Protein AF-R7UW36-F1 (afdb_monomer_lite)

InterPro domains:
  IPR035906 MetI-like superfamily [G3DSA:1.10.3720.10] (1-58)

Organism: Capitella teleta (NCBI:txid283909)

Structure (mmCIF, N/CA/C/O backbone):
data_AF-R7UW36-F1
#
_entry.id   AF-R7UW36-F1
#
loop_
_atom_site.group_PDB
_atom_site.id
_atom_site.type_symbol
_atom_site.label_atom_id
_atom_site.label_alt_id
_atom_site.label_comp_id
_atom_site.label_asym_id
_atom_site.label_entity_id
_atom_site.label_seq_id
_atom_site.pdbx_PDB_ins_code
_atom_site.Cartn_x
_atom_site.Cartn_y
_atom_site.Cartn_z
_atom_site.occupancy
_atom_site.B_iso_or_equiv
_atom_site.auth_seq_id
_atom_site.auth_comp_id
_atom_site.auth_asym_id
_atom_site.auth_atom_id
_atom_site.pdbx_PDB_model_num
ATOM 1 N N . MET A 1 1 ? 11.103 -22.798 -7.023 1.00 48.84 1 MET A N 1
ATOM 2 C CA . MET A 1 1 ? 10.598 -21.568 -7.667 1.00 48.84 1 MET A CA 1
ATOM 3 C C . MET A 1 1 ? 9.109 -21.769 -7.893 1.00 48.84 1 MET A C 1
ATOM 5 O O . MET A 1 1 ? 8.747 -22.712 -8.587 1.00 48.8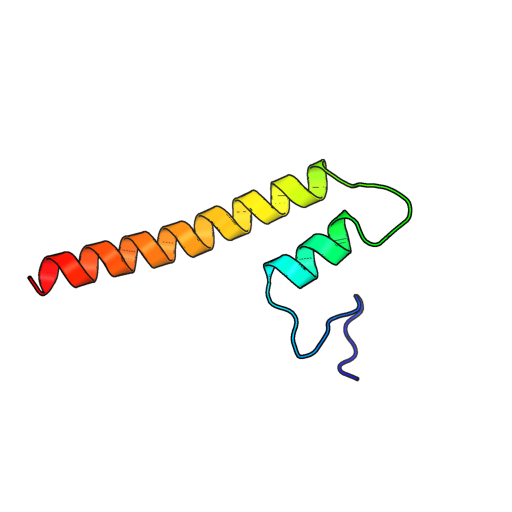4 1 MET A O 1
ATOM 9 N N . LEU A 1 2 ? 8.250 -20.992 -7.228 1.00 54.75 2 LEU A N 1
ATOM 10 C CA . LEU A 1 2 ? 6.824 -20.961 -7.574 1.00 54.75 2 LEU A CA 1
ATOM 11 C C . LEU A 1 2 ? 6.741 -20.480 -9.029 1.00 54.75 2 LEU A C 1
ATOM 13 O O . LEU A 1 2 ? 7.321 -19.446 -9.347 1.00 54.75 2 LEU A O 1
ATOM 17 N N . HIS A 1 3 ? 6.114 -21.258 -9.914 1.00 52.53 3 HIS A N 1
ATOM 18 C CA . HIS A 1 3 ? 5.936 -20.917 -11.329 1.00 52.53 3 HIS A CA 1
ATOM 19 C C . HIS A 1 3 ? 4.942 -19.751 -11.462 1.00 52.53 3 HIS A C 1
ATOM 21 O O . HIS A 1 3 ? 3.792 -19.936 -11.848 1.00 52.53 3 HIS A O 1
ATOM 27 N N . ALA A 1 4 ? 5.364 -18.546 -11.090 1.00 62.47 4 ALA A N 1
ATOM 28 C CA . ALA A 1 4 ? 4.663 -17.324 -11.437 1.00 62.47 4 ALA A CA 1
ATOM 29 C C . ALA A 1 4 ? 5.102 -16.915 -12.849 1.00 62.47 4 ALA A C 1
ATOM 31 O O . ALA A 1 4 ? 6.296 -16.859 -13.142 1.00 62.47 4 ALA A O 1
ATOM 32 N N . THR A 1 5 ? 4.139 -16.632 -13.727 1.00 72.44 5 THR A N 1
ATOM 33 C CA . THR A 1 5 ? 4.391 -16.126 -15.091 1.00 72.44 5 THR A CA 1
ATOM 34 C C . THR A 1 5 ? 5.116 -14.778 -15.089 1.00 72.44 5 THR A C 1
ATOM 36 O O . THR A 1 5 ? 5.715 -14.389 -16.085 1.00 72.44 5 THR A O 1
ATOM 39 N N . THR A 1 6 ? 5.089 -14.081 -13.955 1.00 71.50 6 THR A N 1
ATOM 40 C CA . THR A 1 6 ? 5.814 -12.848 -13.653 1.00 71.50 6 THR A CA 1
ATOM 41 C C . THR A 1 6 ? 6.719 -13.088 -12.438 1.00 71.50 6 THR A C 1
ATOM 43 O O . THR A 1 6 ? 6.242 -13.619 -11.433 1.00 71.50 6 THR A O 1
ATOM 46 N N . PRO A 1 7 ? 8.013 -12.713 -12.473 1.00 77.44 7 PRO A N 1
ATOM 47 C CA . PRO A 1 7 ? 8.935 -12.986 -11.371 1.00 77.44 7 PRO A CA 1
ATOM 48 C C . PRO A 1 7 ? 8.423 -12.388 -10.054 1.00 77.44 7 PRO A C 1
ATOM 50 O O . PRO A 1 7 ? 8.311 -11.166 -9.930 1.00 77.44 7 PRO A O 1
ATOM 53 N N . ALA A 1 8 ? 8.121 -13.238 -9.072 1.00 84.12 8 ALA A N 1
ATOM 54 C CA . ALA A 1 8 ? 7.732 -12.862 -7.714 1.00 84.12 8 ALA A CA 1
ATOM 55 C C . ALA A 1 8 ? 8.756 -13.428 -6.719 1.00 84.12 8 ALA A C 1
ATOM 57 O O . ALA A 1 8 ? 9.084 -14.615 -6.763 1.00 84.12 8 ALA A O 1
ATOM 58 N N . GLY A 1 9 ? 9.292 -12.575 -5.848 1.00 86.00 9 GLY A N 1
ATOM 59 C CA . GLY A 1 9 ? 10.227 -12.951 -4.796 1.00 86.00 9 GLY A CA 1
ATOM 60 C C . GLY A 1 9 ? 9.497 -13.345 -3.516 1.00 86.00 9 GLY A C 1
ATOM 61 O O . GLY A 1 9 ? 8.419 -12.843 -3.218 1.00 86.00 9 GLY A O 1
ATOM 62 N N . ALA A 1 10 ? 10.108 -14.223 -2.720 1.00 87.75 10 ALA A N 1
ATOM 63 C CA . ALA A 1 10 ? 9.528 -14.675 -1.452 1.00 87.75 10 ALA A CA 1
ATOM 64 C C . ALA A 1 10 ? 9.410 -13.557 -0.396 1.00 87.75 10 ALA A C 1
ATOM 66 O O . ALA A 1 10 ? 8.622 -13.668 0.535 1.00 87.75 10 ALA A O 1
ATOM 67 N N . THR A 1 11 ? 10.197 -12.492 -0.539 1.00 91.31 11 THR A N 1
ATOM 68 C CA . THR A 1 11 ? 10.211 -11.323 0.350 1.00 91.31 11 THR A CA 1
ATOM 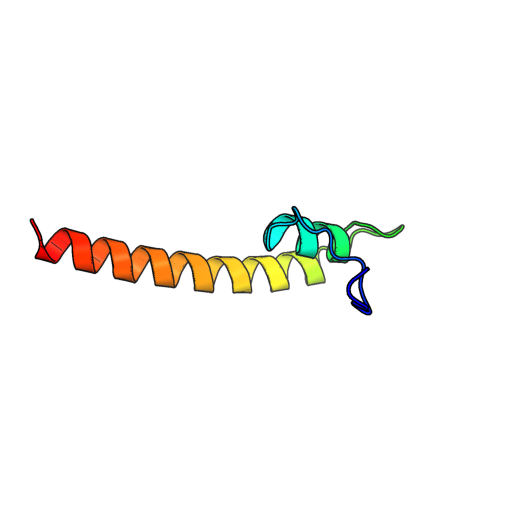69 C C . THR A 1 11 ? 9.524 -10.107 -0.267 1.00 91.31 11 THR A C 1
ATOM 71 O O . THR A 1 11 ? 9.618 -9.014 0.289 1.00 91.31 11 THR A O 1
ATOM 74 N N . ASP A 1 12 ? 8.887 -10.255 -1.432 1.00 89.50 12 ASP A N 1
ATOM 75 C CA . ASP A 1 12 ? 8.193 -9.135 -2.050 1.00 89.50 12 ASP A CA 1
ATOM 76 C C . ASP A 1 12 ? 6.890 -8.842 -1.318 1.00 89.50 12 ASP A C 1
ATOM 78 O O . ASP A 1 12 ? 6.043 -9.712 -1.113 1.00 89.50 12 ASP A O 1
ATOM 82 N N . ILE A 1 13 ? 6.715 -7.573 -0.974 1.00 91.88 13 ILE A N 1
ATOM 83 C CA . ILE A 1 13 ? 5.418 -7.046 -0.580 1.00 91.88 13 ILE A CA 1
ATOM 84 C C . ILE A 1 13 ? 4.671 -6.584 -1.832 1.00 91.88 13 ILE A C 1
ATOM 86 O O . ILE A 1 13 ? 5.278 -6.322 -2.872 1.00 91.88 13 ILE A O 1
ATOM 90 N N . LEU A 1 14 ? 3.347 -6.442 -1.730 1.00 89.25 14 LEU A N 1
ATOM 91 C CA . LEU A 1 14 ? 2.486 -6.101 -2.867 1.00 89.25 14 LEU A CA 1
ATOM 92 C C . LEU A 1 14 ? 3.035 -4.925 -3.693 1.00 89.25 14 LEU A C 1
ATOM 94 O O . LEU A 1 14 ? 3.113 -5.026 -4.911 1.00 89.25 14 LEU A O 1
ATOM 98 N N . VAL A 1 15 ? 3.502 -3.858 -3.032 1.00 91.00 15 VAL A N 1
ATOM 99 C CA . VAL A 1 15 ? 4.037 -2.675 -3.723 1.00 91.00 15 VAL A CA 1
ATOM 100 C C . VAL A 1 15 ? 5.394 -2.917 -4.399 1.00 91.00 15 VAL A C 1
ATOM 102 O O . VAL A 1 15 ? 5.610 -2.399 -5.492 1.00 91.00 15 VAL A O 1
ATOM 105 N N . SER A 1 16 ? 6.304 -3.711 -3.814 1.00 90.81 16 SER A N 1
ATOM 106 C CA . SER A 1 16 ? 7.620 -3.979 -4.424 1.00 90.81 16 SER A CA 1
ATOM 107 C C . SER A 1 16 ? 7.475 -4.854 -5.667 1.00 90.81 16 SER A C 1
ATOM 109 O O . SER A 1 16 ? 8.113 -4.601 -6.690 1.00 90.81 16 SER A O 1
ATOM 111 N N . TYR A 1 17 ? 6.556 -5.818 -5.610 1.00 91.00 17 TYR A N 1
ATOM 112 C CA . TYR A 1 17 ? 6.180 -6.642 -6.750 1.00 91.00 17 TYR A CA 1
ATOM 113 C C . TYR A 1 17 ? 5.564 -5.808 -7.883 1.00 91.00 17 TYR A C 1
ATOM 115 O O . TYR A 1 17 ? 6.009 -5.895 -9.029 1.00 91.00 17 TYR A O 1
ATOM 123 N N . THR A 1 18 ? 4.586 -4.950 -7.578 1.00 89.00 18 THR A N 1
ATOM 124 C CA . THR A 1 18 ? 3.900 -4.148 -8.604 1.00 89.00 18 THR A CA 1
ATOM 125 C C . THR A 1 18 ? 4.782 -3.045 -9.180 1.00 89.00 18 THR A C 1
ATOM 127 O O . THR A 1 18 ? 4.676 -2.737 -10.365 1.00 89.00 18 THR A O 1
ATOM 130 N N . PHE A 1 19 ? 5.692 -2.483 -8.379 1.00 88.06 19 PHE A N 1
ATOM 131 C CA . PHE A 1 19 ? 6.690 -1.527 -8.860 1.00 88.06 19 PHE A CA 1
ATOM 132 C C . PHE A 1 19 ? 7.621 -2.176 -9.887 1.00 88.06 19 PHE A C 1
ATOM 134 O O . PHE A 1 19 ? 7.871 -1.602 -10.944 1.00 88.06 19 PHE A O 1
ATOM 141 N N . ARG A 1 20 ? 8.078 -3.407 -9.629 1.00 87.00 20 ARG A N 1
ATOM 142 C CA . ARG A 1 20 ? 8.903 -4.150 -10.589 1.00 87.00 20 ARG A CA 1
ATOM 143 C C . ARG A 1 20 ? 8.158 -4.444 -11.893 1.00 87.00 20 ARG A C 1
ATOM 145 O O . ARG A 1 20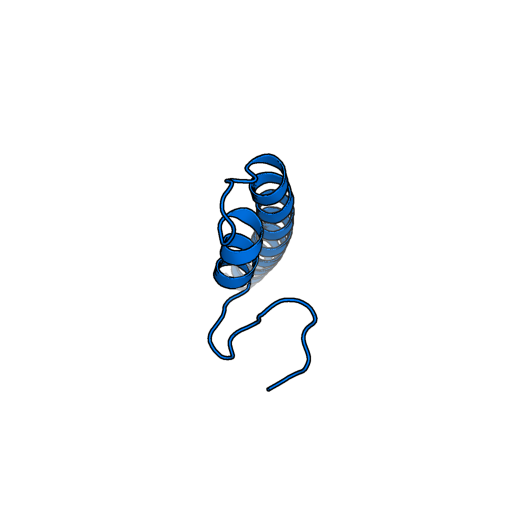 ? 8.783 -4.436 -12.944 1.00 87.00 20 ARG A O 1
ATOM 152 N N . ILE A 1 21 ? 6.846 -4.662 -11.850 1.00 86.94 21 ILE A N 1
ATOM 153 C CA . ILE A 1 21 ? 6.041 -4.825 -13.069 1.00 86.94 21 ILE A CA 1
ATOM 154 C C . ILE A 1 21 ? 5.977 -3.517 -13.869 1.00 86.94 21 ILE A C 1
ATOM 156 O O . ILE A 1 21 ? 6.131 -3.553 -15.083 1.00 86.94 21 ILE A O 1
ATOM 160 N N . ALA A 1 22 ? 5.783 -2.375 -13.205 1.00 86.12 22 ALA A N 1
ATOM 161 C CA . ALA A 1 22 ? 5.617 -1.090 -13.888 1.00 86.12 22 ALA A CA 1
ATOM 162 C C . ALA A 1 22 ? 6.934 -0.429 -14.343 1.00 86.12 22 ALA A C 1
ATOM 164 O O . ALA A 1 22 ? 6.919 0.410 -15.241 1.00 86.12 22 ALA A O 1
ATOM 165 N N . PHE A 1 23 ? 8.065 -0.775 -13.718 1.00 84.50 23 PHE A N 1
ATOM 166 C CA . PHE A 1 23 ? 9.348 -0.089 -13.935 1.00 84.50 23 PHE A CA 1
ATOM 167 C C . PHE A 1 23 ? 10.551 -1.026 -14.135 1.00 84.50 23 PHE A C 1
ATOM 169 O O . PHE A 1 23 ? 11.676 -0.551 -14.263 1.00 84.50 23 PHE A O 1
ATOM 176 N N . GLY A 1 24 ? 10.361 -2.348 -14.112 1.00 74.75 24 GLY A N 1
ATOM 177 C CA . GLY A 1 24 ? 11.455 -3.329 -14.161 1.00 74.75 24 GLY A CA 1
ATOM 178 C C . GLY A 1 24 ? 11.949 -3.701 -15.562 1.00 74.75 24 GLY A C 1
ATOM 179 O O . GLY A 1 24 ? 12.925 -4.440 -15.667 1.00 74.75 24 GLY A O 1
ATOM 180 N N . SER A 1 25 ? 11.300 -3.216 -16.623 1.00 67.25 25 SER A N 1
ATOM 181 C CA . SER A 1 25 ? 11.741 -3.373 -18.017 1.00 67.25 25 SER A CA 1
ATOM 182 C C . SER A 1 25 ? 12.250 -2.033 -18.568 1.00 67.25 25 SER A C 1
ATOM 184 O O . SER A 1 25 ? 12.026 -0.991 -17.957 1.00 67.25 25 SER A O 1
ATOM 186 N N . TYR A 1 26 ? 12.957 -2.034 -19.703 1.00 58.16 26 TYR A N 1
ATOM 187 C CA . TYR A 1 26 ? 13.441 -0.815 -20.366 1.00 58.16 26 TYR A CA 1
ATOM 188 C C . TYR A 1 26 ? 12.253 0.035 -20.869 1.00 58.16 26 TYR A C 1
ATOM 190 O O . TYR A 1 26 ? 11.829 -0.087 -22.013 1.00 58.16 26 TYR A O 1
ATOM 198 N N . GLY A 1 27 ? 11.697 0.864 -19.982 1.00 67.38 27 GLY A N 1
ATOM 199 C CA . GLY A 1 27 ? 10.502 1.686 -20.193 1.00 67.38 27 GLY A CA 1
ATOM 200 C C . GLY A 1 27 ? 9.719 1.840 -18.883 1.00 67.38 27 GLY A C 1
ATOM 201 O O . GLY A 1 27 ? 9.506 0.861 -18.175 1.00 67.38 27 GLY A O 1
ATOM 202 N N . GLN A 1 28 ? 9.343 3.070 -18.521 1.00 80.19 28 GLN A N 1
ATOM 203 C CA . GLN A 1 28 ? 8.587 3.353 -17.295 1.00 80.19 28 GLN A CA 1
ATOM 204 C C . GLN A 1 28 ? 7.090 3.479 -17.615 1.00 80.19 28 GLN A C 1
ATOM 206 O O . GLN A 1 28 ? 6.672 4.463 -18.227 1.00 80.19 28 GLN A O 1
ATOM 211 N N . ASP A 1 29 ? 6.273 2.519 -17.173 1.00 87.25 29 ASP A N 1
ATOM 212 C CA . ASP A 1 29 ? 4.827 2.507 -17.421 1.00 87.25 29 ASP A CA 1
ATOM 213 C C . ASP A 1 29 ? 4.063 3.244 -16.309 1.00 87.25 29 ASP A C 1
ATOM 215 O O . ASP A 1 29 ? 3.441 2.647 -15.426 1.00 87.25 29 ASP A O 1
ATOM 219 N N . TYR A 1 30 ? 4.060 4.580 -16.356 1.00 88.19 30 TYR A N 1
ATOM 220 C CA . TYR A 1 30 ? 3.383 5.409 -15.345 1.00 88.19 30 TYR A CA 1
ATOM 221 C C . TYR A 1 30 ? 1.860 5.193 -15.286 1.00 88.19 30 TYR A C 1
ATOM 223 O O . TYR A 1 30 ? 1.252 5.305 -14.217 1.00 88.19 30 TYR A O 1
ATOM 231 N N . GLY A 1 31 ? 1.228 4.861 -16.418 1.00 90.50 31 GLY A N 1
ATOM 232 C CA . GLY A 1 31 ? -0.200 4.529 -16.474 1.00 90.50 31 GLY A CA 1
ATOM 233 C C . GLY A 1 31 ? -0.521 3.243 -15.711 1.00 90.50 31 GLY A C 1
ATOM 234 O O . GLY A 1 31 ? -1.439 3.212 -14.894 1.00 90.50 31 GLY A O 1
ATOM 235 N N . LEU A 1 32 ? 0.296 2.204 -15.903 1.00 90.31 32 LEU A N 1
ATOM 236 C CA . LEU A 1 32 ? 0.173 0.947 -15.166 1.00 90.31 32 LEU A CA 1
ATOM 237 C C . LEU A 1 32 ? 0.475 1.151 -13.676 1.00 90.31 32 LEU A C 1
ATOM 239 O O . LEU A 1 32 ? -0.279 0.684 -12.821 1.00 90.31 32 LEU A O 1
ATOM 243 N N . ALA A 1 33 ? 1.540 1.896 -13.363 1.00 91.12 33 ALA A N 1
ATOM 244 C CA . ALA A 1 33 ? 1.924 2.213 -11.991 1.00 91.12 33 ALA A CA 1
ATOM 245 C C . ALA A 1 33 ? 0.797 2.923 -11.229 1.00 91.12 33 ALA A C 1
ATOM 247 O O . ALA A 1 33 ? 0.447 2.514 -10.122 1.00 91.12 33 ALA A O 1
ATOM 248 N N . SER A 1 34 ? 0.213 3.967 -11.825 1.00 93.06 34 SER A N 1
ATOM 249 C CA . SER A 1 34 ? -0.868 4.738 -11.201 1.00 93.06 34 SER A CA 1
ATOM 250 C C . SER A 1 34 ? -2.137 3.910 -11.015 1.00 93.06 34 SER A C 1
ATOM 252 O O . SER A 1 34 ? -2.713 3.942 -9.929 1.00 93.06 34 SER A O 1
ATOM 254 N N . ALA A 1 35 ? -2.522 3.098 -12.004 1.00 95.06 35 ALA A N 1
ATOM 255 C CA . ALA A 1 35 ? -3.677 2.211 -11.893 1.00 95.06 35 ALA A CA 1
ATOM 256 C C . ALA A 1 35 ? -3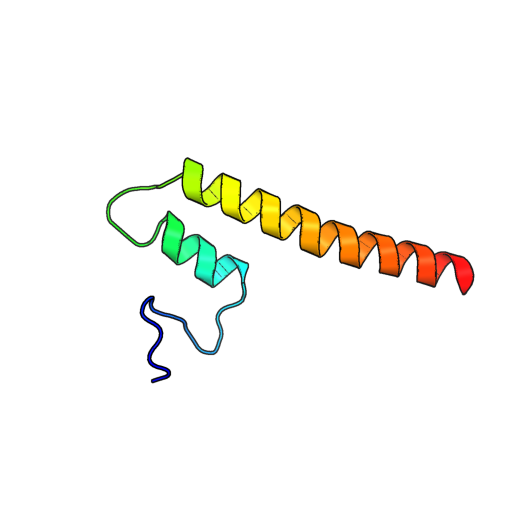.532 1.23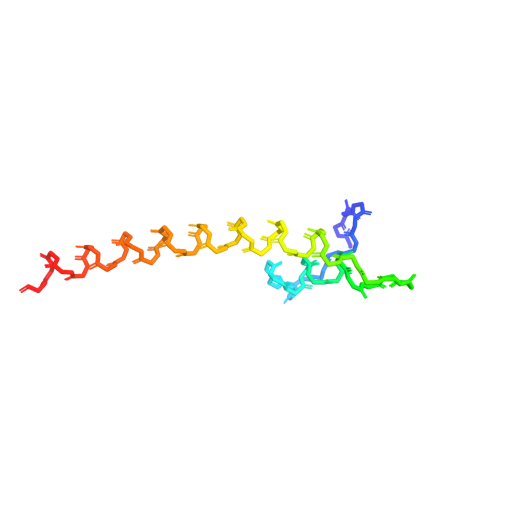0 -10.718 1.00 95.06 35 ALA A C 1
ATOM 258 O O . ALA A 1 35 ? -4.442 1.096 -9.895 1.00 95.06 35 ALA A O 1
ATOM 259 N N . ILE A 1 36 ? -2.366 0.589 -10.589 1.00 94.00 36 ILE A N 1
ATOM 260 C CA . ILE A 1 36 ? -2.104 -0.335 -9.482 1.00 94.00 36 ILE A CA 1
ATOM 261 C C . ILE A 1 36 ? -2.045 0.414 -8.142 1.00 94.00 36 ILE A C 1
ATOM 263 O O . ILE A 1 36 ? -2.619 -0.048 -7.153 1.00 94.00 36 ILE A O 1
ATOM 267 N N . ALA A 1 37 ? -1.417 1.593 -8.100 1.00 93.75 37 ALA A N 1
ATOM 268 C CA . ALA A 1 37 ? -1.352 2.417 -6.896 1.00 93.75 37 ALA A CA 1
ATOM 269 C C . ALA A 1 37 ? -2.748 2.812 -6.387 1.00 93.75 37 ALA A C 1
ATOM 271 O O . ALA A 1 37 ? -2.999 2.734 -5.184 1.00 93.75 37 ALA A O 1
ATOM 272 N N . THR A 1 38 ? -3.681 3.166 -7.278 1.00 96.06 38 THR A N 1
ATOM 273 C CA . THR A 1 38 ? -5.072 3.467 -6.908 1.00 96.06 38 THR A CA 1
ATOM 274 C C . THR A 1 38 ? -5.768 2.261 -6.276 1.00 96.06 38 THR A C 1
ATOM 276 O O . THR A 1 38 ? -6.438 2.409 -5.254 1.00 96.06 38 THR A O 1
ATOM 279 N N . VAL A 1 39 ? -5.581 1.058 -6.827 1.00 95.75 39 VAL A N 1
ATOM 280 C CA . VAL A 1 39 ? -6.171 -0.170 -6.266 1.00 95.75 39 VAL A CA 1
ATOM 281 C C . VAL A 1 39 ? -5.623 -0.457 -4.865 1.00 95.75 39 VAL A C 1
ATOM 283 O O . VAL A 1 39 ? -6.397 -0.713 -3.939 1.00 95.75 39 VAL A O 1
ATOM 286 N N . ILE A 1 40 ? -4.302 -0.362 -4.683 1.00 95.19 40 ILE A N 1
ATOM 287 C CA . ILE A 1 40 ? -3.659 -0.564 -3.375 1.00 95.19 40 ILE A CA 1
ATOM 288 C C . ILE A 1 40 ? -4.141 0.489 -2.370 1.00 95.19 40 ILE A C 1
ATOM 290 O O . ILE A 1 40 ? -4.462 0.148 -1.231 1.00 95.19 40 ILE A O 1
ATOM 294 N N . PHE A 1 41 ? -4.240 1.753 -2.788 1.00 96.06 41 PHE A N 1
ATOM 295 C CA . PHE A 1 41 ? -4.719 2.845 -1.944 1.00 96.06 41 PHE A CA 1
ATOM 296 C C . PHE A 1 41 ? -6.133 2.587 -1.417 1.00 96.06 41 PHE A C 1
ATOM 298 O O . PHE A 1 41 ? -6.368 2.720 -0.217 1.00 96.06 41 PHE A O 1
ATOM 305 N N . LEU A 1 42 ? -7.061 2.163 -2.281 1.00 97.88 42 LEU A N 1
ATOM 306 C CA . LEU A 1 42 ? -8.428 1.845 -1.864 1.00 97.88 42 LEU A CA 1
ATOM 307 C C . LEU A 1 42 ? -8.468 0.662 -0.892 1.00 97.88 42 LEU A C 1
ATOM 309 O O . LEU A 1 42 ? -9.186 0.718 0.105 1.00 97.88 42 LEU A O 1
ATOM 313 N N . MET A 1 43 ? -7.672 -0.381 -1.136 1.00 96.81 43 MET A N 1
ATOM 314 C CA . MET A 1 43 ? -7.608 -1.552 -0.260 1.00 96.81 43 MET A CA 1
ATOM 315 C C . MET A 1 43 ? -7.076 -1.194 1.133 1.00 96.81 43 MET A C 1
ATOM 317 O O . MET A 1 43 ? -7.720 -1.487 2.141 1.00 96.81 43 MET A O 1
ATOM 321 N N . VAL A 1 44 ? -5.923 -0.526 1.203 1.00 96.56 44 VAL A N 1
ATOM 322 C CA . VAL A 1 44 ? -5.307 -0.132 2.479 1.00 96.56 44 VAL A CA 1
ATOM 323 C C . VAL A 1 44 ? -6.157 0.923 3.186 1.00 96.56 44 VAL A C 1
ATOM 325 O O . VAL A 1 44 ? -6.366 0.824 4.393 1.00 96.56 44 VAL A O 1
ATOM 328 N N . GLY A 1 45 ? -6.703 1.891 2.447 1.00 97.50 45 GLY A N 1
ATOM 329 C CA . GLY A 1 45 ? -7.598 2.917 2.977 1.00 97.50 45 GLY A CA 1
ATOM 330 C C . GLY A 1 45 ? -8.876 2.328 3.572 1.00 97.50 45 GLY A C 1
ATOM 331 O O . GLY A 1 45 ? -9.292 2.736 4.656 1.00 97.50 45 GLY A O 1
ATOM 332 N N . PHE A 1 46 ? -9.460 1.316 2.927 1.00 98.06 46 PHE A N 1
ATOM 333 C CA . PHE A 1 46 ? -10.613 0.595 3.460 1.00 98.06 46 PHE A CA 1
ATOM 334 C C . PHE A 1 46 ? -10.273 -0.151 4.756 1.00 98.06 46 PHE A C 1
ATOM 336 O O . PHE A 1 46 ? -10.980 -0.004 5.754 1.00 98.06 46 PHE A O 1
ATOM 343 N N . ILE A 1 47 ? -9.160 -0.893 4.777 1.00 97.50 47 ILE A N 1
ATOM 344 C CA . ILE A 1 47 ? -8.690 -1.597 5.981 1.00 97.50 47 ILE A CA 1
ATOM 345 C C . ILE A 1 47 ? -8.435 -0.597 7.116 1.00 97.50 47 ILE A C 1
ATOM 347 O O . ILE A 1 47 ? -8.881 -0.814 8.244 1.00 97.50 47 ILE A O 1
ATOM 351 N N . ALA A 1 48 ? -7.763 0.518 6.828 1.00 97.12 48 ALA A N 1
ATOM 352 C CA . ALA A 1 48 ? -7.500 1.572 7.799 1.00 97.12 48 ALA A CA 1
ATOM 353 C C . ALA A 1 48 ? -8.803 2.178 8.336 1.00 97.12 48 ALA A C 1
ATOM 355 O O . ALA A 1 48 ? -8.957 2.319 9.546 1.00 97.12 48 ALA A O 1
ATOM 356 N N . TRP A 1 49 ? -9.774 2.474 7.469 1.00 97.38 49 TRP A N 1
ATOM 357 C CA . TRP A 1 49 ? -11.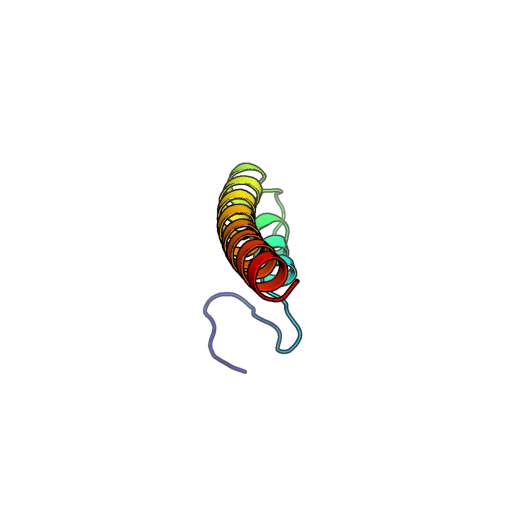070 3.021 7.873 1.00 97.38 49 TRP A CA 1
ATOM 358 C C . TRP A 1 49 ? -11.834 2.087 8.819 1.00 97.38 49 TRP A C 1
ATOM 360 O O . TRP A 1 49 ? -12.346 2.535 9.850 1.00 97.38 49 TRP A O 1
ATOM 370 N N . VAL A 1 50 ? -11.863 0.785 8.516 1.00 97.25 50 VAL A N 1
ATOM 371 C CA . VAL A 1 50 ? -12.473 -0.228 9.392 1.00 97.25 50 VAL A CA 1
ATOM 372 C C . VAL A 1 50 ? -11.764 -0.274 10.747 1.00 97.25 50 VAL A C 1
ATOM 374 O O . VAL A 1 50 ? -12.436 -0.225 11.779 1.00 97.25 50 VAL A O 1
ATOM 377 N N . ASN A 1 51 ? -10.427 -0.295 10.760 1.00 95.44 51 ASN A N 1
ATOM 378 C CA . ASN A 1 51 ? -9.639 -0.294 11.997 1.00 95.44 51 ASN A CA 1
ATOM 379 C C . ASN A 1 51 ? -9.900 0.959 12.840 1.00 95.44 51 ASN A C 1
ATOM 381 O O . ASN A 1 51 ? -10.181 0.853 14.030 1.00 95.44 51 ASN A O 1
ATOM 385 N N . LEU A 1 52 ? -9.905 2.145 12.226 1.00 96.19 52 LEU A N 1
ATOM 386 C CA . LEU A 1 52 ? -10.179 3.403 12.924 1.00 96.19 52 LEU A CA 1
ATOM 387 C C . LEU A 1 52 ? -11.580 3.424 13.547 1.00 96.19 52 LEU A C 1
ATOM 389 O O . LEU A 1 52 ? -11.754 3.911 14.665 1.00 96.19 52 LEU A O 1
ATOM 393 N N . LYS A 1 53 ? -12.588 2.883 12.853 1.00 94.31 53 LYS A N 1
ATOM 394 C CA . LYS A 1 53 ? -13.953 2.779 13.385 1.00 94.31 53 LYS A CA 1
ATOM 395 C C . LYS A 1 53 ? -14.048 1.768 14.529 1.00 94.31 53 LYS A C 1
ATOM 397 O O . LYS A 1 53 ? -14.796 2.012 15.471 1.00 94.31 53 LYS A O 1
ATOM 402 N N . ALA A 1 54 ? -13.314 0.659 14.453 1.00 94.06 54 ALA A N 1
ATOM 403 C CA . ALA A 1 54 ? -13.247 -0.328 15.526 1.00 94.06 54 ALA A CA 1
ATOM 404 C C . ALA A 1 54 ? -12.583 0.259 16.780 1.00 94.06 54 ALA A C 1
ATOM 406 O O . ALA A 1 54 ? -13.174 0.192 17.854 1.00 94.06 54 ALA A O 1
ATOM 407 N N . THR A 1 55 ? -11.434 0.928 16.642 1.00 94.38 55 THR A N 1
ATOM 408 C CA . THR A 1 55 ? -10.741 1.579 17.766 1.00 94.38 55 THR A CA 1
ATOM 409 C C . THR A 1 55 ? -11.620 2.628 18.445 1.00 94.38 55 THR A C 1
ATOM 411 O O . THR A 1 55 ? -11.724 2.630 19.664 1.00 94.38 55 THR A O 1
ATOM 414 N N . ARG A 1 56 ? -12.346 3.454 17.677 1.00 88.06 56 ARG A N 1
ATOM 415 C CA . ARG A 1 56 ? -13.296 4.442 18.230 1.00 88.06 56 ARG A CA 1
ATOM 416 C C . ARG A 1 56 ? -14.488 3.841 18.981 1.00 88.06 56 ARG A C 1
ATOM 418 O O . ARG A 1 56 ? -15.157 4.576 19.685 1.00 88.06 56 ARG A O 1
ATOM 425 N N . ARG A 1 57 ? -14.813 2.560 18.774 1.00 81.00 57 ARG A N 1
ATOM 426 C CA . ARG A 1 57 ? -15.872 1.860 19.527 1.00 81.00 57 ARG A CA 1
ATOM 427 C C . ARG A 1 57 ? -15.360 1.246 20.830 1.00 81.00 57 ARG A C 1
ATOM 429 O O . ARG A 1 57 ? -16.176 0.870 21.661 1.00 81.00 57 ARG A O 1
ATOM 436 N N . LEU A 1 58 ? -14.043 1.065 20.944 1.00 81.81 58 LEU A N 1
ATOM 437 C CA . LEU A 1 58 ? -13.380 0.502 22.121 1.00 81.81 58 LEU A CA 1
ATOM 438 C C . LEU A 1 58 ? -12.935 1.585 23.116 1.00 81.81 58 LEU A C 1
ATOM 440 O O . LEU A 1 58 ? -12.684 1.257 24.272 1.00 81.81 58 LEU A O 1
ATOM 444 N N . GLN A 1 59 ? -12.814 2.835 22.659 1.00 66.75 59 GLN A N 1
ATOM 445 C CA . GLN A 1 59 ? -12.626 4.025 23.496 1.00 66.75 59 GLN A CA 1
ATOM 446 C C . GLN A 1 59 ? -13.975 4.568 23.961 1.00 66.75 59 GLN A C 1
ATOM 448 O O . GLN A 1 59 ? -14.033 5.025 25.122 1.00 66.75 59 GLN A O 1
#

Foldseek 3Di:
DPPDPQDDDPPDDPLNSQCCVQPVDPDHNVVSNVVSVVVVCVVVVVVVVVVVVVVVVVD

Sequence (59 aa):
MLHATTPAGATDILVSYTFRIAFGSYGQDYGLASAIATVIFLMVGFIAWVNLKATRRLQ

Radius of gyration: 15.79 Å; chains: 1; bounding box: 29×27×44 Å

Secondary structure (DSSP, 8-state):
----SS---TT--HHHHHHHHHHSSSS--HHHHHHHHHHHHHHHHHHHHHHHHHHHHH-

pLDDT: mean 86.04, std 12.35, range [48.84, 98.06]